Protein AF-A0A2S8BKV8-F1 (afdb_monomer)

Sequence (163 aa):
MPLGWAPGGGSRAEPAPCDRVDLSYGTRLADQHVRCVLRVNAHLNLEVTSDPAWSFVVRRDGAAGQAFREPTDAIGETGVVPLLQDIDDDGIPELLVVTGRGGSGGEPMAVWRLADQTQQFVRAGDLFGKRLFYRTPEASSATTRTPARCRAASRCIGGRTTR

Structure (mmCIF, N/CA/C/O backbone):
data_AF-A0A2S8BKV8-F1
#
_entry.id   AF-A0A2S8BKV8-F1
#
loop_
_atom_site.group_PDB
_atom_site.id
_atom_site.type_symbol
_atom_site.label_atom_id
_atom_site.label_alt_id
_atom_site.label_comp_id
_atom_site.label_asym_id
_atom_site.label_entity_id
_atom_site.label_seq_id
_atom_site.pdbx_PDB_ins_code
_atom_site.Cartn_x
_atom_site.Cartn_y
_atom_site.Cartn_z
_atom_site.occupancy
_atom_site.B_iso_or_equiv
_atom_site.auth_seq_id
_atom_site.auth_comp_id
_atom_site.auth_asym_id
_atom_site.auth_atom_id
_atom_site.pdbx_PDB_model_num
ATOM 1 N N . MET A 1 1 ? -49.954 -3.271 -25.473 1.00 40.22 1 MET A N 1
ATOM 2 C CA . MET A 1 1 ? -48.953 -4.124 -24.800 1.00 40.22 1 MET A CA 1
ATOM 3 C C . MET A 1 1 ? -47.684 -3.301 -24.632 1.00 40.22 1 MET A C 1
ATOM 5 O O . MET A 1 1 ? -47.110 -2.952 -25.655 1.00 40.22 1 MET A O 1
ATOM 9 N N . PRO A 1 2 ? -47.292 -2.883 -23.417 1.00 49.88 2 PRO A N 1
ATOM 10 C CA . PRO A 1 2 ? -46.021 -2.201 -23.219 1.00 49.88 2 PRO A CA 1
ATOM 11 C C . PRO A 1 2 ? -44.906 -3.233 -23.003 1.00 49.88 2 PRO A C 1
ATOM 13 O O . PRO A 1 2 ? -45.040 -4.148 -22.193 1.00 49.88 2 PRO A O 1
ATOM 16 N N . LEU A 1 3 ? -43.821 -3.085 -23.762 1.00 47.81 3 LEU A N 1
ATOM 17 C CA . LEU A 1 3 ? -42.576 -3.829 -23.595 1.00 47.81 3 LEU A CA 1
ATOM 18 C C . LEU A 1 3 ? -41.906 -3.357 -22.298 1.00 47.81 3 LEU A C 1
ATOM 20 O O . LEU A 1 3 ? -41.474 -2.209 -22.195 1.00 47.81 3 LEU A O 1
ATOM 24 N N . GLY A 1 4 ? -41.872 -4.235 -21.297 1.00 42.75 4 GLY A N 1
ATOM 25 C CA . GLY A 1 4 ? -41.134 -4.015 -20.059 1.00 42.75 4 GLY A CA 1
ATOM 26 C C . GLY A 1 4 ? -39.636 -4.073 -20.330 1.00 42.75 4 GLY A C 1
ATOM 27 O O . GLY A 1 4 ? -39.111 -5.102 -20.746 1.00 42.75 4 GLY A O 1
ATOM 28 N N . TRP A 1 5 ? -38.950 -2.962 -20.096 1.00 46.00 5 TRP A N 1
ATOM 29 C CA . TRP A 1 5 ? -37.504 -2.929 -19.964 1.00 46.00 5 TRP A CA 1
ATOM 30 C C . TRP A 1 5 ? -37.169 -3.352 -18.528 1.00 46.00 5 TRP A C 1
ATOM 32 O O . TRP A 1 5 ? -37.642 -2.751 -17.566 1.00 46.00 5 TRP A O 1
ATOM 42 N N . ALA A 1 6 ? -36.389 -4.419 -18.374 1.00 53.00 6 ALA A N 1
ATOM 43 C CA . ALA A 1 6 ? -35.763 -4.758 -17.103 1.00 53.00 6 ALA A CA 1
ATOM 44 C C . ALA A 1 6 ? -34.357 -4.134 -17.087 1.00 53.00 6 ALA A C 1
ATOM 46 O O . ALA A 1 6 ? -33.604 -4.352 -18.040 1.00 53.00 6 ALA A O 1
ATOM 47 N N . PRO A 1 7 ? -33.958 -3.373 -16.054 1.00 52.00 7 PRO A N 1
ATOM 48 C CA . PRO A 1 7 ? -32.560 -3.017 -15.888 1.00 52.00 7 PRO A CA 1
ATOM 49 C C . PRO A 1 7 ? -31.782 -4.282 -15.512 1.00 52.00 7 PRO A C 1
ATOM 51 O O . PRO A 1 7 ? -32.039 -4.906 -14.482 1.00 52.00 7 PRO A O 1
ATOM 54 N N . GLY A 1 8 ? -30.842 -4.675 -16.373 1.00 42.97 8 GLY A N 1
ATOM 55 C CA . GLY A 1 8 ? -29.886 -5.734 -16.082 1.00 42.97 8 GLY A CA 1
ATOM 56 C C . GLY A 1 8 ? -29.093 -5.377 -14.829 1.00 42.97 8 GLY A C 1
ATOM 57 O O . GLY A 1 8 ? -28.261 -4.471 -14.847 1.00 42.97 8 GLY A O 1
ATOM 58 N N . GLY A 1 9 ? -29.367 -6.088 -13.737 1.00 45.03 9 GLY A N 1
ATOM 59 C CA . GLY A 1 9 ? -28.536 -6.090 -12.544 1.00 45.03 9 GLY A CA 1
ATOM 60 C C . GLY A 1 9 ? -27.210 -6.759 -12.873 1.00 45.03 9 GLY A C 1
ATOM 61 O O . GLY A 1 9 ? -27.056 -7.963 -12.695 1.00 45.03 9 GLY A O 1
ATOM 62 N N . GLY A 1 10 ? -26.257 -5.984 -13.386 1.00 38.72 10 GLY A N 1
ATOM 63 C CA . GLY A 1 10 ? -24.864 -6.394 -13.406 1.00 38.72 10 GLY A CA 1
ATOM 64 C C . GLY A 1 10 ? -24.396 -6.500 -11.962 1.00 38.72 10 GLY A C 1
ATOM 65 O O . GLY A 1 10 ? -24.106 -5.485 -11.332 1.00 38.72 10 GLY A O 1
ATOM 66 N N . SER A 1 11 ? -24.359 -7.717 -11.421 1.00 50.88 11 SER A N 1
ATOM 67 C CA . SER A 1 11 ? -23.621 -8.016 -10.200 1.00 50.88 11 SER A CA 1
ATOM 68 C C . SER A 1 11 ? -22.189 -7.548 -10.432 1.00 50.88 11 SER A C 1
ATOM 70 O O . SER A 1 11 ? -21.450 -8.152 -11.209 1.00 50.88 11 SER A O 1
ATOM 72 N N . ARG A 1 12 ? -21.815 -6.413 -9.835 1.00 54.06 12 ARG A N 1
ATOM 73 C CA . ARG A 1 12 ? -20.436 -5.934 -9.854 1.00 54.06 12 ARG A CA 1
ATOM 74 C C . ARG A 1 12 ? -19.612 -7.038 -9.202 1.00 54.06 12 ARG A C 1
ATOM 76 O O . ARG A 1 12 ? -19.786 -7.284 -8.013 1.00 54.06 12 ARG A O 1
ATOM 83 N N . ALA A 1 13 ? -18.819 -7.749 -10.004 1.00 59.91 13 ALA A N 1
ATOM 84 C CA . ALA A 1 13 ? -17.962 -8.817 -9.511 1.00 59.91 13 ALA A CA 1
ATOM 85 C C . ALA A 1 13 ? -17.168 -8.289 -8.310 1.00 59.91 13 ALA A C 1
ATOM 87 O O . ALA A 1 13 ? -16.644 -7.170 -8.363 1.00 59.91 13 ALA A O 1
ATOM 88 N N . GLU A 1 14 ? -17.148 -9.061 -7.222 1.00 64.19 14 GLU A N 1
ATOM 89 C CA . GLU A 1 14 ? -16.359 -8.709 -6.047 1.00 64.19 14 GLU A CA 1
ATOM 90 C C . GLU A 1 14 ? -14.898 -8.537 -6.491 1.00 64.19 14 GLU A C 1
ATOM 92 O O . GLU A 1 14 ? -14.392 -9.383 -7.240 1.00 64.19 14 GLU A O 1
ATOM 97 N N . PRO A 1 15 ? -14.230 -7.428 -6.128 1.00 73.44 15 PRO A N 1
ATOM 98 C CA . PRO A 1 15 ? -12.854 -7.202 -6.538 1.00 73.44 15 PRO A CA 1
ATOM 99 C C . PRO A 1 15 ? -11.955 -8.355 -6.084 1.00 73.44 15 PRO A C 1
ATOM 101 O O . PRO A 1 15 ? -12.064 -8.823 -4.951 1.00 73.44 15 PRO A O 1
ATOM 104 N N . ALA A 1 16 ? -11.050 -8.799 -6.956 1.00 88.50 16 ALA A N 1
ATOM 105 C CA . ALA A 1 16 ? -10.114 -9.863 -6.616 1.00 88.50 16 ALA A CA 1
ATOM 106 C C . ALA A 1 16 ? -9.207 -9.444 -5.440 1.00 88.50 16 ALA A C 1
ATOM 108 O O . ALA A 1 16 ? -8.813 -8.274 -5.357 1.00 88.50 16 ALA A O 1
ATOM 109 N N . PRO A 1 17 ? -8.847 -10.373 -4.537 1.00 92.50 17 PRO A N 1
ATOM 110 C CA . PRO A 1 17 ? -7.880 -10.084 -3.489 1.00 92.50 17 PRO A CA 1
ATOM 111 C C . PRO A 1 17 ? -6.486 -9.876 -4.099 1.00 92.50 17 PRO A C 1
ATOM 113 O O . PRO A 1 17 ? -6.136 -10.487 -5.112 1.00 92.50 17 PRO A O 1
ATOM 116 N N . CYS A 1 18 ? -5.697 -8.979 -3.506 1.00 91.81 18 CYS A N 1
ATOM 117 C CA . CYS A 1 18 ? -4.397 -8.602 -4.067 1.00 91.81 18 CYS A CA 1
ATOM 118 C C . CYS A 1 18 ? -3.361 -9.741 -4.049 1.00 91.81 18 CYS A C 1
ATOM 120 O O . CYS A 1 18 ? -2.504 -9.787 -4.924 1.00 91.81 18 CYS A O 1
ATOM 122 N N . ASP A 1 19 ? -3.474 -10.711 -3.141 1.00 86.12 19 ASP A N 1
ATOM 123 C CA . ASP A 1 19 ? -2.581 -11.879 -3.049 1.00 86.12 19 ASP A CA 1
ATOM 124 C C . ASP A 1 19 ? -2.609 -12.810 -4.281 1.00 86.12 19 ASP A C 1
ATOM 126 O O . ASP A 1 19 ? -1.788 -13.719 -4.381 1.00 86.12 19 ASP A O 1
ATOM 130 N N . ARG A 1 20 ? -3.533 -12.583 -5.224 1.00 86.12 20 ARG A N 1
ATOM 131 C CA . ARG A 1 20 ? -3.674 -13.336 -6.484 1.00 86.12 20 ARG A CA 1
ATOM 132 C C . ARG A 1 20 ? -3.274 -1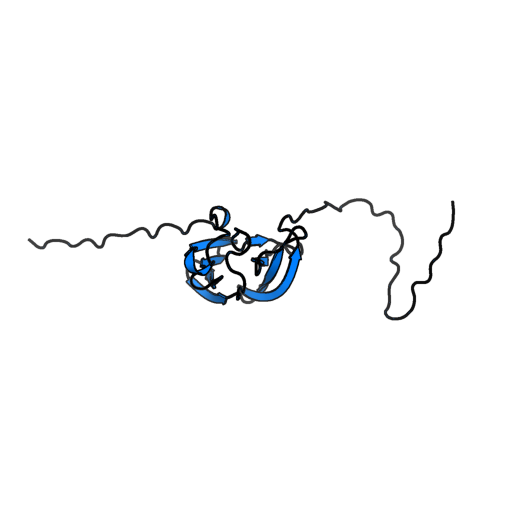2.549 -7.728 1.00 86.12 20 ARG A C 1
ATOM 134 O O . ARG A 1 20 ? -3.520 -13.011 -8.840 1.00 86.12 20 ARG A O 1
ATOM 141 N N . VAL A 1 21 ? -2.747 -11.341 -7.563 1.00 86.81 21 VAL A N 1
ATOM 142 C CA . VAL A 1 21 ? -2.322 -10.509 -8.688 1.00 86.81 21 VAL A CA 1
ATOM 143 C C . VAL A 1 21 ? -0.849 -10.761 -8.975 1.00 86.81 21 VAL A C 1
ATOM 145 O O . VAL A 1 21 ? 0.008 -10.471 -8.144 1.00 86.81 21 VAL A O 1
ATOM 148 N N . ASP A 1 22 ? -0.568 -11.214 -10.191 1.00 82.31 22 ASP A N 1
ATOM 149 C CA . ASP A 1 22 ? 0.789 -11.329 -10.714 1.00 82.31 22 ASP A CA 1
ATOM 150 C C . ASP A 1 22 ? 1.173 -10.057 -11.476 1.00 82.31 22 ASP A C 1
ATOM 152 O O . ASP A 1 22 ? 0.423 -9.596 -12.342 1.00 82.31 22 ASP A O 1
ATOM 156 N N . LEU A 1 23 ? 2.354 -9.501 -11.189 1.00 83.00 23 LEU A N 1
ATOM 157 C CA . LEU A 1 23 ? 2.889 -8.357 -11.930 1.00 83.00 23 LEU A CA 1
ATOM 158 C C . LEU A 1 23 ? 4.088 -8.759 -12.786 1.00 83.00 23 LEU A C 1
ATOM 160 O O . LEU A 1 23 ? 4.984 -9.494 -12.370 1.00 83.00 23 LEU A O 1
ATOM 164 N N . SER A 1 24 ? 4.139 -8.195 -13.986 1.00 81.81 24 SER A N 1
ATOM 165 C CA . SER A 1 24 ? 5.282 -8.281 -14.885 1.00 81.81 24 SER A CA 1
ATOM 166 C C . SER A 1 24 ? 6.377 -7.300 -14.472 1.00 81.81 24 SER A C 1
ATOM 168 O O . SER A 1 24 ? 6.159 -6.092 -14.377 1.00 81.81 24 SER A O 1
ATOM 170 N N . TYR A 1 25 ? 7.602 -7.805 -14.344 1.00 76.62 25 TYR A N 1
ATOM 171 C CA . TYR A 1 25 ? 8.806 -6.993 -14.125 1.00 76.62 25 TYR A CA 1
ATOM 172 C C . TYR A 1 25 ? 9.213 -6.137 -15.343 1.00 76.62 25 TYR A C 1
ATOM 174 O O . TYR A 1 25 ? 10.005 -5.197 -15.219 1.00 76.62 25 TYR A O 1
ATOM 182 N N . GLY A 1 26 ? 8.738 -6.488 -16.543 1.00 76.94 26 GLY A N 1
ATOM 183 C CA . GLY A 1 26 ? 9.116 -5.829 -17.800 1.00 76.94 26 GLY A CA 1
ATOM 184 C C . GLY A 1 26 ? 8.228 -4.643 -18.183 1.00 76.94 26 GLY A C 1
ATOM 185 O O . GLY A 1 26 ? 8.624 -3.831 -19.016 1.00 76.94 26 GLY A O 1
ATOM 186 N N . THR A 1 27 ? 7.047 -4.528 -17.574 1.00 82.38 27 THR A N 1
ATOM 187 C CA . THR A 1 27 ? 6.022 -3.537 -17.932 1.00 82.38 27 THR A CA 1
ATOM 188 C C . THR A 1 27 ? 5.962 -2.435 -16.875 1.00 82.38 27 THR A C 1
ATOM 190 O O . THR A 1 27 ? 6.053 -2.714 -15.679 1.00 82.38 27 THR A O 1
ATOM 193 N N . ARG A 1 28 ? 5.783 -1.165 -17.272 1.00 82.56 28 ARG A N 1
ATOM 194 C CA . ARG A 1 28 ? 5.577 -0.079 -16.295 1.00 82.56 28 ARG A CA 1
ATOM 195 C C . ARG A 1 28 ? 4.337 -0.384 -15.464 1.00 82.56 28 ARG A C 1
ATOM 197 O O . ARG A 1 28 ? 3.329 -0.801 -16.015 1.00 82.56 28 ARG A O 1
ATOM 204 N N . LEU A 1 29 ? 4.393 -0.140 -14.158 1.00 83.50 29 LEU A N 1
ATOM 205 C CA . LEU A 1 29 ? 3.299 -0.469 -13.242 1.00 83.50 29 LEU A CA 1
ATOM 206 C C . LEU A 1 29 ? 1.958 0.166 -13.664 1.00 83.50 29 LEU A C 1
ATOM 208 O O . LEU A 1 29 ? 0.919 -0.494 -13.635 1.00 83.50 29 LEU A O 1
ATOM 212 N N . ALA A 1 30 ? 1.992 1.419 -14.123 1.00 83.19 30 ALA A N 1
ATOM 213 C CA . ALA A 1 30 ? 0.800 2.112 -14.607 1.00 83.19 30 ALA A CA 1
ATOM 214 C C . ALA A 1 30 ? 0.173 1.484 -15.863 1.00 83.19 30 ALA A C 1
ATOM 216 O O . ALA A 1 30 ? -1.027 1.599 -16.067 1.00 83.19 30 ALA A O 1
ATOM 217 N N . ASP A 1 31 ? 0.959 0.764 -16.665 1.00 85.88 31 ASP A N 1
ATOM 218 C CA . ASP A 1 31 ? 0.480 0.111 -17.888 1.00 85.88 31 ASP A CA 1
ATOM 219 C C . ASP A 1 31 ? -0.043 -1.314 -17.608 1.00 85.88 31 ASP A C 1
ATOM 221 O O . ASP A 1 31 ? -0.532 -1.992 -18.508 1.00 85.88 31 ASP A O 1
ATOM 225 N N . GLN A 1 32 ? 0.072 -1.799 -16.363 1.00 87.69 32 GLN A N 1
ATOM 226 C CA . GLN A 1 32 ? -0.410 -3.126 -15.955 1.00 87.69 32 GLN A CA 1
ATOM 227 C C . GLN A 1 32 ? -1.859 -3.119 -15.445 1.00 87.69 32 GLN A C 1
ATOM 229 O O . GLN A 1 32 ? -2.428 -4.189 -15.255 1.00 87.69 32 GLN A O 1
ATOM 234 N N . HIS A 1 33 ? -2.461 -1.938 -15.242 1.00 90.38 33 HIS A N 1
ATOM 235 C CA . HIS A 1 33 ? -3.878 -1.761 -14.885 1.00 90.38 33 HIS A CA 1
ATOM 236 C C . HIS A 1 33 ? -4.367 -2.654 -13.730 1.00 90.38 33 HIS A C 1
ATOM 238 O O . HIS A 1 33 ? -5.456 -3.235 -13.771 1.00 90.38 33 HIS A O 1
ATOM 244 N N . VAL A 1 34 ? -3.553 -2.765 -12.681 1.00 89.75 34 VAL A N 1
ATOM 245 C CA . VAL A 1 34 ? -3.852 -3.555 -11.487 1.00 89.75 34 VAL A CA 1
ATOM 246 C C . VAL A 1 34 ? -5.103 -3.009 -10.824 1.00 89.75 34 VAL A C 1
ATOM 248 O O . VAL A 1 34 ? -5.222 -1.800 -10.620 1.00 89.75 34 VAL A O 1
ATOM 251 N N . ARG A 1 35 ? -6.021 -3.907 -10.457 1.00 93.81 35 ARG A N 1
ATOM 252 C CA . ARG A 1 35 ? -7.209 -3.608 -9.650 1.00 93.81 35 ARG A CA 1
ATOM 253 C C . ARG A 1 35 ? -7.465 -4.768 -8.704 1.00 93.81 35 ARG A C 1
ATOM 255 O O . ARG A 1 35 ? -7.839 -5.851 -9.146 1.00 93.81 35 ARG A O 1
ATOM 262 N N . CYS A 1 36 ? -7.263 -4.542 -7.416 1.00 94.75 36 CYS A N 1
ATOM 263 C CA . CYS A 1 36 ? -7.478 -5.558 -6.394 1.00 94.75 36 CYS A CA 1
ATOM 264 C C . CYS A 1 36 ? -7.886 -4.921 -5.066 1.00 94.75 36 CYS A C 1
ATOM 266 O O . CYS A 1 36 ? -7.944 -3.695 -4.948 1.00 94.75 36 CYS A O 1
ATOM 268 N N . VAL A 1 37 ? -8.209 -5.750 -4.076 1.00 96.06 37 VAL A N 1
ATOM 269 C CA . VAL A 1 37 ? -8.567 -5.296 -2.732 1.00 96.06 37 VAL A CA 1
ATOM 270 C C . VAL A 1 37 ? -7.680 -5.935 -1.670 1.00 96.06 37 VAL A C 1
ATOM 272 O O . VAL A 1 37 ? -7.430 -7.141 -1.680 1.00 96.06 37 VAL A O 1
ATOM 275 N N . LEU A 1 38 ? -7.245 -5.103 -0.725 1.00 96.12 38 LEU A N 1
ATOM 276 C CA . LEU A 1 38 ? -6.662 -5.515 0.546 1.00 96.12 38 LEU A CA 1
ATOM 277 C C . LEU A 1 38 ? -7.720 -5.372 1.641 1.00 96.12 38 LEU A C 1
ATOM 279 O O . LEU A 1 38 ? -8.305 -4.302 1.812 1.00 96.12 38 LEU A O 1
ATOM 283 N N . ARG A 1 39 ? -7.970 -6.441 2.396 1.00 95.12 39 ARG A N 1
ATOM 284 C CA . ARG A 1 39 ? -8.902 -6.414 3.526 1.00 95.12 39 ARG A CA 1
ATOM 285 C C . ARG A 1 39 ? -8.129 -6.110 4.805 1.00 95.12 39 ARG A C 1
ATOM 287 O O . ARG A 1 39 ? -7.302 -6.919 5.210 1.00 95.12 39 ARG A O 1
ATOM 294 N N . VAL A 1 40 ? -8.407 -4.966 5.430 1.00 93.12 40 VAL A N 1
ATOM 295 C CA . VAL A 1 40 ? -7.789 -4.574 6.710 1.00 93.12 40 VAL A CA 1
ATOM 296 C C . VAL A 1 40 ? -8.513 -5.257 7.864 1.00 93.12 40 VAL A C 1
ATOM 298 O O . VAL A 1 40 ? -7.891 -5.847 8.737 1.00 93.12 40 VAL A O 1
ATOM 301 N N . ASN A 1 41 ? -9.845 -5.207 7.846 1.00 91.31 41 ASN A N 1
ATOM 302 C CA . ASN A 1 41 ? -10.713 -5.911 8.786 1.00 91.31 41 ASN A CA 1
ATOM 303 C C . ASN A 1 41 ? -12.099 -6.143 8.150 1.00 91.31 41 ASN A C 1
ATOM 305 O O . ASN A 1 41 ? -12.274 -5.970 6.945 1.00 91.31 41 ASN A O 1
ATOM 309 N N . ALA A 1 42 ? -13.093 -6.559 8.940 1.00 91.19 42 ALA A N 1
ATOM 310 C CA . ALA A 1 42 ? -14.440 -6.861 8.444 1.00 91.19 42 ALA A CA 1
ATOM 311 C C . ALA A 1 42 ? -15.164 -5.659 7.803 1.00 91.19 42 ALA A C 1
ATOM 313 O O . ALA A 1 42 ? -16.011 -5.854 6.933 1.00 91.19 42 ALA A O 1
ATOM 314 N N . HIS A 1 43 ? -14.821 -4.436 8.210 1.00 91.94 43 HIS A N 1
ATOM 315 C CA . HIS A 1 43 ? -15.509 -3.204 7.818 1.00 91.94 43 HIS A CA 1
ATOM 316 C C . HIS A 1 43 ? -14.655 -2.302 6.928 1.00 91.94 43 HIS A C 1
ATOM 318 O O . HIS A 1 43 ? -15.195 -1.438 6.239 1.00 91.94 43 HIS A O 1
ATOM 324 N N . LEU A 1 44 ? -13.335 -2.492 6.930 1.00 93.50 44 LEU A N 1
ATOM 325 C CA . LEU A 1 44 ? -12.373 -1.622 6.269 1.00 93.50 44 LEU A CA 1
ATOM 326 C C . LEU A 1 44 ? -11.587 -2.381 5.195 1.00 93.50 44 LEU A C 1
ATOM 328 O O . LEU A 1 44 ? -10.878 -3.349 5.479 1.00 93.50 44 LEU A O 1
ATOM 332 N N . ASN A 1 45 ? -11.684 -1.900 3.958 1.00 95.44 45 ASN A N 1
ATOM 333 C CA . ASN A 1 45 ? -10.964 -2.423 2.801 1.00 95.44 45 ASN A CA 1
ATOM 334 C C . ASN A 1 45 ? -10.190 -1.304 2.102 1.00 95.44 45 ASN A C 1
ATOM 336 O O . ASN A 1 45 ? -10.601 -0.146 2.130 1.00 95.44 45 ASN A O 1
ATOM 340 N N . LEU A 1 46 ? -9.101 -1.656 1.430 1.00 96.62 46 LEU A N 1
ATOM 341 C CA . LEU A 1 46 ? -8.381 -0.780 0.515 1.00 96.62 46 LEU A CA 1
ATOM 342 C C . LEU A 1 46 ? -8.596 -1.284 -0.905 1.00 96.62 46 LEU A C 1
ATOM 344 O O . LEU A 1 46 ? -8.149 -2.373 -1.254 1.00 96.62 46 LEU A O 1
ATOM 348 N N . GLU A 1 47 ? -9.260 -0.480 -1.729 1.00 96.38 47 GLU A N 1
ATOM 349 C CA . GLU A 1 47 ? -9.211 -0.649 -3.178 1.00 96.38 47 GLU A CA 1
ATOM 350 C C . GLU A 1 47 ? -7.844 -0.171 -3.661 1.00 96.38 47 GLU A C 1
ATOM 352 O O . GLU A 1 47 ? -7.475 0.984 -3.443 1.00 96.38 47 GLU A O 1
ATOM 357 N N . VAL A 1 48 ? -7.103 -1.063 -4.309 1.00 95.44 48 VAL A N 1
ATOM 358 C CA . VAL A 1 48 ? -5.761 -0.815 -4.830 1.00 95.44 48 VAL A CA 1
ATOM 359 C C . VAL A 1 48 ? -5.838 -0.727 -6.343 1.00 95.44 48 VAL A C 1
ATOM 361 O O . VAL A 1 48 ? -6.425 -1.594 -6.999 1.00 95.44 48 VAL A O 1
ATOM 364 N N . THR A 1 49 ? -5.220 0.307 -6.906 1.00 93.31 49 THR A N 1
ATOM 365 C CA . THR A 1 49 ? -5.075 0.447 -8.353 1.00 93.31 49 THR A CA 1
ATOM 366 C C . THR A 1 49 ? -3.666 0.861 -8.742 1.00 93.31 49 THR A C 1
ATOM 368 O O . THR A 1 49 ? -3.010 1.586 -7.993 1.00 93.31 49 THR A O 1
ATOM 371 N N . SER A 1 50 ? -3.227 0.457 -9.934 1.00 89.88 50 S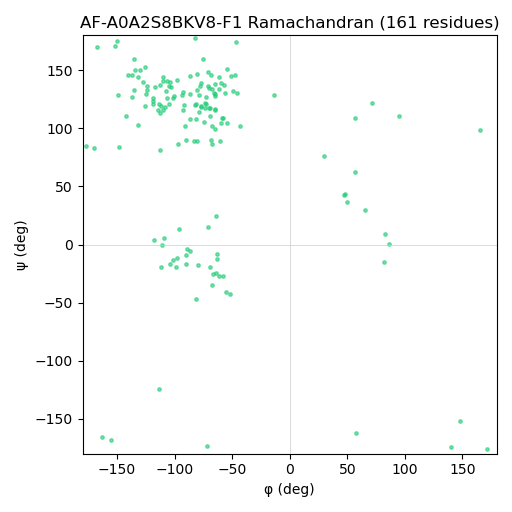ER A N 1
ATOM 372 C CA . SER A 1 50 ? -2.042 1.043 -10.572 1.00 89.88 50 SER A CA 1
ATOM 373 C C . SER A 1 50 ? -2.377 2.148 -11.582 1.00 89.88 50 SER A C 1
ATOM 375 O O . SER A 1 50 ? -1.493 2.600 -12.299 1.00 89.88 50 SER A O 1
ATOM 377 N N . ASP A 1 51 ? -3.617 2.651 -11.589 1.00 88.50 51 ASP A N 1
ATOM 378 C CA . ASP A 1 51 ? -4.101 3.702 -12.493 1.00 88.50 51 AS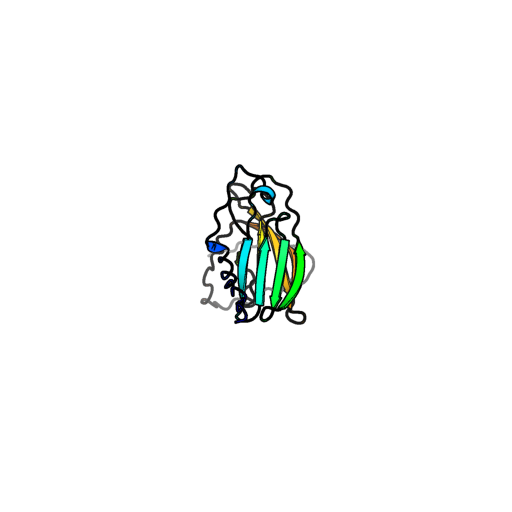P A CA 1
ATOM 379 C C . ASP A 1 51 ? -4.428 5.008 -11.740 1.00 88.50 51 ASP A C 1
ATOM 381 O O . ASP A 1 51 ? -5.599 5.291 -11.460 1.00 88.50 51 ASP A O 1
ATOM 385 N N . PRO A 1 52 ? -3.441 5.862 -11.420 1.00 86.06 52 PRO A N 1
ATOM 386 C CA . PRO A 1 52 ? -2.000 5.723 -11.630 1.00 86.06 52 PRO A CA 1
ATOM 387 C C . PRO A 1 52 ? -1.316 4.896 -10.540 1.00 86.06 52 PRO A C 1
ATOM 389 O O . PRO A 1 52 ? -1.962 4.462 -9.582 1.00 86.06 52 PRO A O 1
ATOM 392 N N . ALA A 1 53 ? -0.006 4.695 -10.716 1.00 85.62 53 ALA A N 1
ATOM 393 C CA . ALA A 1 53 ? 0.812 3.817 -9.894 1.00 85.62 53 ALA A CA 1
ATOM 394 C C . ALA A 1 53 ? 0.542 4.012 -8.396 1.00 85.62 53 ALA A C 1
ATOM 396 O O . ALA A 1 53 ? 0.452 5.145 -7.918 1.00 85.62 53 ALA A O 1
ATOM 397 N N . TRP A 1 54 ? 0.312 2.877 -7.735 1.00 89.31 54 TRP A N 1
ATOM 398 C CA . TRP A 1 54 ? -0.164 2.730 -6.361 1.00 89.31 54 TRP A CA 1
ATOM 399 C C . TRP A 1 54 ? -1.064 3.854 -5.858 1.00 89.31 54 TRP A C 1
ATOM 401 O O . TRP A 1 54 ? -0.690 4.704 -5.049 1.00 89.31 54 TRP A O 1
ATOM 411 N N . SER A 1 55 ? -2.308 3.801 -6.324 1.00 93.62 55 SER A N 1
ATOM 412 C CA . SER A 1 55 ? -3.411 4.583 -5.784 1.00 93.62 55 SER A CA 1
ATOM 413 C C . SER A 1 55 ? -4.321 3.713 -4.931 1.00 93.62 55 SER A C 1
ATOM 415 O O . SER A 1 55 ? -4.653 2.587 -5.305 1.00 93.62 55 SER A O 1
ATOM 417 N N . PHE A 1 56 ? -4.775 4.282 -3.821 1.00 96.81 56 PHE A N 1
ATOM 418 C CA . PHE A 1 56 ? -5.568 3.598 -2.813 1.00 96.81 56 PHE A CA 1
ATOM 419 C C . PHE A 1 56 ? -6.845 4.373 -2.526 1.00 96.81 56 PHE A C 1
ATOM 421 O O . PHE A 1 56 ? -6.824 5.602 -2.419 1.00 96.81 56 PHE A O 1
ATOM 428 N N . VAL A 1 57 ? -7.947 3.649 -2.354 1.00 97.06 57 VAL A N 1
ATOM 429 C CA . VAL A 1 57 ? -9.193 4.191 -1.809 1.00 97.06 57 VAL A CA 1
ATOM 430 C C . VAL A 1 57 ? -9.613 3.343 -0.623 1.00 97.06 57 VAL A C 1
ATOM 432 O O . VAL A 1 57 ? -9.893 2.152 -0.754 1.00 97.06 57 VAL A O 1
ATOM 435 N N . VAL A 1 58 ? -9.687 3.975 0.541 1.00 96.12 58 VAL A N 1
ATOM 436 C CA . VAL A 1 58 ? -10.216 3.360 1.752 1.00 96.12 58 VAL A CA 1
ATOM 437 C C . VAL A 1 58 ? -11.730 3.244 1.610 1.00 96.12 58 VAL A C 1
ATOM 439 O O . VAL A 1 58 ? -12.420 4.228 1.340 1.00 96.12 58 VAL A O 1
ATOM 442 N N . ARG A 1 59 ? -12.258 2.039 1.802 1.00 95.19 59 ARG A N 1
ATOM 443 C CA . ARG A 1 59 ? -13.685 1.725 1.820 1.00 95.19 59 ARG A CA 1
ATOM 444 C C . ARG A 1 59 ? -14.081 1.289 3.218 1.00 95.19 59 ARG A C 1
ATOM 446 O O . ARG A 1 59 ? -13.560 0.289 3.705 1.00 95.19 59 ARG A O 1
ATOM 453 N N . ARG A 1 60 ? -15.024 2.002 3.831 1.00 92.94 60 ARG A N 1
ATOM 454 C CA . ARG A 1 60 ? -15.625 1.623 5.113 1.00 92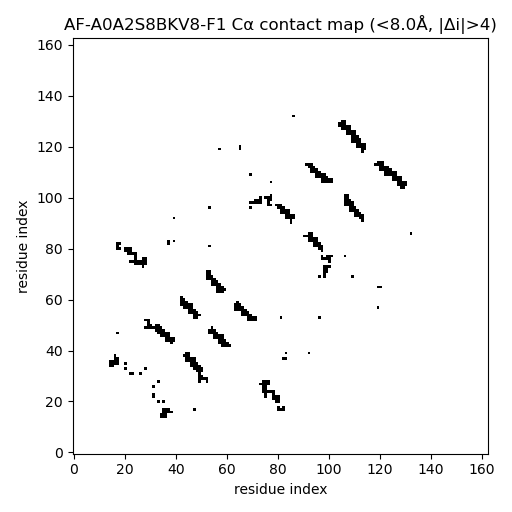.94 60 ARG A CA 1
ATOM 455 C C . ARG A 1 60 ? -17.076 1.235 4.890 1.00 92.94 60 ARG A C 1
ATOM 457 O O . ARG A 1 60 ? -17.838 2.055 4.390 1.00 92.94 60 ARG A O 1
ATOM 464 N N . ASP A 1 61 ? -17.440 -0.003 5.211 1.00 92.69 61 ASP A N 1
ATOM 465 C CA . ASP A 1 61 ? -18.799 -0.529 5.012 1.00 92.69 61 ASP A CA 1
ATOM 466 C C . ASP A 1 61 ? -19.322 -0.272 3.579 1.00 92.69 61 ASP A C 1
ATOM 468 O O . ASP A 1 61 ? -20.479 0.069 3.348 1.00 92.69 61 ASP A O 1
ATOM 472 N N . GLY A 1 62 ? -18.418 -0.364 2.593 1.00 89.75 62 GLY A N 1
ATOM 473 C CA . GLY A 1 62 ? -18.681 -0.085 1.175 1.00 89.75 62 GLY A CA 1
ATOM 474 C C . GLY A 1 62 ? -18.638 1.396 0.762 1.00 89.75 62 GLY A C 1
ATOM 475 O O . GLY A 1 62 ? -18.501 1.695 -0.428 1.00 89.75 62 GLY A O 1
ATOM 476 N N . ALA A 1 63 ? -18.676 2.340 1.702 1.00 92.25 63 ALA A N 1
ATOM 477 C CA . ALA A 1 63 ? -18.571 3.769 1.414 1.00 92.25 63 ALA A CA 1
ATOM 478 C C . ALA A 1 63 ? -17.115 4.193 1.150 1.00 92.25 63 ALA A C 1
ATOM 480 O O . ALA A 1 63 ? -16.203 3.792 1.872 1.00 92.25 63 ALA A O 1
ATOM 481 N N . ALA A 1 64 ? -16.886 5.018 0.118 1.00 92.00 64 ALA A N 1
ATOM 482 C CA . ALA A 1 64 ? -15.578 5.641 -0.119 1.00 92.00 64 ALA A CA 1
ATOM 483 C C . ALA A 1 64 ? -15.233 6.620 1.005 1.00 92.00 64 ALA A C 1
ATOM 485 O O . ALA A 1 64 ? -16.033 7.494 1.333 1.00 92.00 64 ALA A O 1
ATOM 486 N N . GLY A 1 65 ? -14.024 6.489 1.540 1.00 91.06 65 GLY A N 1
ATOM 487 C CA . GLY A 1 65 ? -13.404 7.427 2.461 1.00 91.06 65 GLY A CA 1
ATOM 488 C C . GLY A 1 65 ? -12.194 8.104 1.822 1.00 91.06 65 GLY A C 1
ATOM 489 O O . GLY A 1 65 ? -12.290 8.725 0.765 1.00 91.06 65 GLY A O 1
ATOM 490 N N . GLN A 1 66 ? -11.046 7.992 2.487 1.00 96.19 66 GLN A N 1
ATOM 491 C CA . GLN A 1 66 ? -9.788 8.591 2.049 1.00 96.19 66 GLN A CA 1
ATOM 492 C C . GLN A 1 66 ? -9.301 7.989 0.726 1.00 96.19 66 GLN A C 1
ATOM 494 O O . GLN A 1 66 ? -9.291 6.771 0.558 1.00 96.19 66 GLN A O 1
ATOM 499 N N . ALA A 1 67 ? -8.813 8.846 -0.169 1.00 96.81 67 ALA A N 1
ATOM 500 C CA . ALA A 1 67 ? -8.000 8.446 -1.308 1.00 96.81 67 ALA A CA 1
ATOM 501 C C . ALA A 1 67 ? -6.576 8.985 -1.135 1.00 96.81 67 ALA A C 1
ATOM 503 O O . ALA A 1 67 ? -6.396 10.132 -0.721 1.00 96.81 67 ALA A O 1
ATOM 504 N N . PHE A 1 68 ? -5.573 8.171 -1.443 1.00 96.31 68 PHE A N 1
ATOM 505 C CA . PHE A 1 68 ? -4.164 8.559 -1.358 1.00 96.31 68 PHE A CA 1
ATOM 506 C C . PHE A 1 68 ? -3.318 7.783 -2.370 1.00 96.31 68 PHE A C 1
ATOM 508 O O . PH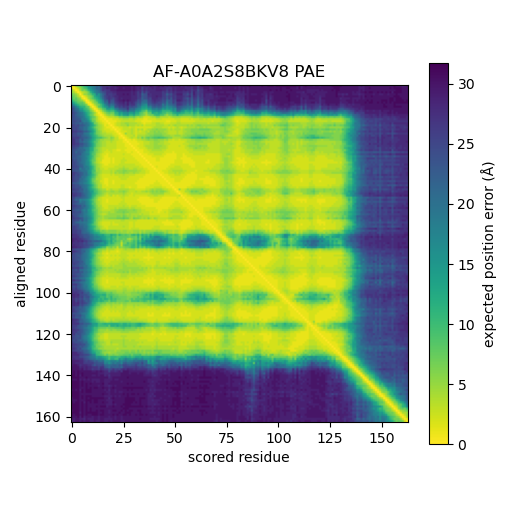E A 1 68 ? -3.814 6.885 -3.056 1.00 96.31 68 PHE A O 1
ATOM 515 N N . ARG A 1 69 ? -2.051 8.180 -2.511 1.00 94.19 69 ARG A N 1
ATOM 516 C CA . ARG A 1 69 ? -1.106 7.594 -3.464 1.00 94.19 69 ARG A CA 1
ATOM 517 C C . ARG A 1 69 ? 0.269 7.474 -2.842 1.00 94.19 69 ARG A C 1
ATOM 519 O O . ARG A 1 69 ? 0.667 8.369 -2.100 1.00 94.19 69 ARG A O 1
ATOM 526 N N . GLU A 1 70 ? 0.985 6.428 -3.227 1.00 92.19 70 GLU A N 1
ATOM 527 C CA . GLU A 1 70 ? 2.428 6.350 -3.030 1.00 92.19 70 GLU A CA 1
ATOM 528 C C . GLU A 1 70 ? 3.106 6.501 -4.398 1.00 92.19 70 GLU A C 1
ATOM 530 O O . GLU A 1 70 ? 2.841 5.707 -5.303 1.00 92.19 70 GLU A O 1
ATOM 535 N N . PRO A 1 71 ? 3.935 7.536 -4.599 1.00 84.94 71 PRO A N 1
ATOM 536 C CA . PRO A 1 71 ? 4.668 7.691 -5.842 1.00 84.94 71 PRO A CA 1
ATOM 537 C C . PRO A 1 71 ? 5.721 6.589 -5.986 1.00 84.94 71 PRO A C 1
ATOM 539 O O . PRO A 1 71 ? 6.499 6.325 -5.076 1.00 84.94 71 PRO A O 1
ATOM 542 N N . THR A 1 72 ? 5.770 6.001 -7.174 1.00 78.69 72 THR A N 1
ATOM 543 C CA . THR A 1 72 ? 6.726 4.958 -7.550 1.00 78.69 72 THR A CA 1
ATOM 544 C C . THR A 1 72 ? 7.578 5.448 -8.709 1.00 78.69 72 THR A C 1
ATOM 546 O O . THR A 1 72 ? 7.037 5.864 -9.741 1.00 78.69 72 THR A O 1
ATOM 549 N N . ASP A 1 73 ? 8.896 5.406 -8.572 1.00 67.69 73 ASP A N 1
ATOM 550 C CA . ASP A 1 73 ? 9.827 5.960 -9.558 1.00 67.69 73 ASP A CA 1
ATOM 551 C C . ASP A 1 73 ? 10.395 4.907 -10.533 1.00 67.69 73 ASP A C 1
ATOM 553 O O . ASP A 1 73 ? 10.944 5.266 -11.579 1.00 67.69 73 ASP A O 1
ATOM 557 N N . ALA A 1 74 ? 10.202 3.610 -10.260 1.00 68.06 74 ALA A N 1
ATOM 558 C CA . ALA A 1 74 ? 10.797 2.519 -11.029 1.00 68.06 74 ALA A CA 1
ATOM 559 C C . ALA A 1 74 ? 9.824 1.818 -12.005 1.00 68.06 74 ALA A C 1
ATOM 561 O O . ALA A 1 74 ? 8.701 1.442 -11.673 1.00 68.06 74 ALA A O 1
ATOM 562 N N . ILE A 1 75 ? 10.290 1.558 -13.235 1.00 60.19 75 ILE A N 1
ATOM 563 C CA . ILE A 1 75 ? 9.585 0.707 -14.211 1.00 60.19 75 ILE A CA 1
ATOM 564 C C . ILE A 1 75 ? 9.537 -0.726 -13.679 1.00 60.19 75 ILE A C 1
ATOM 566 O O . ILE A 1 75 ? 10.596 -1.289 -13.398 1.00 60.19 75 ILE A O 1
ATOM 570 N N . GLY A 1 76 ? 8.349 -1.336 -13.626 1.00 58.16 76 GLY A N 1
ATOM 571 C CA . GLY A 1 76 ? 8.184 -2.738 -13.241 1.00 58.16 76 GLY A CA 1
ATOM 572 C C . GLY A 1 76 ? 8.784 -3.006 -11.868 1.00 58.16 76 GLY A C 1
ATOM 573 O O . GLY A 1 76 ? 9.768 -3.736 -11.772 1.00 58.16 76 GLY A O 1
ATOM 574 N N . GLU A 1 77 ? 8.241 -2.356 -10.833 1.00 64.25 77 GLU A N 1
ATOM 575 C CA . GLU A 1 77 ? 8.490 -2.694 -9.423 1.00 64.25 77 GLU A CA 1
ATOM 576 C C . GLU A 1 77 ? 8.381 -4.201 -9.170 1.00 64.25 77 GLU A C 1
ATOM 578 O O . GLU A 1 77 ? 8.029 -4.935 -10.084 1.00 64.25 77 GLU A O 1
ATOM 583 N N . THR A 1 78 ? 8.700 -4.673 -7.961 1.00 62.47 78 THR A N 1
ATOM 584 C CA . THR A 1 78 ? 9.252 -6.015 -7.677 1.00 62.47 78 THR A CA 1
ATOM 585 C C . THR A 1 78 ? 8.395 -7.259 -7.988 1.00 62.47 78 THR A C 1
ATOM 587 O O . THR A 1 78 ? 8.601 -8.331 -7.423 1.00 62.47 78 THR A O 1
ATOM 590 N N . GLY A 1 79 ? 7.451 -7.175 -8.918 1.00 66.25 79 GLY A N 1
ATOM 591 C CA . GLY A 1 79 ? 6.562 -8.242 -9.339 1.00 66.25 79 GLY A CA 1
ATOM 592 C C . GLY A 1 79 ? 5.371 -8.382 -8.404 1.00 66.25 79 GLY A C 1
ATOM 593 O O . GLY A 1 79 ? 4.641 -9.361 -8.511 1.00 66.25 79 GLY A O 1
ATOM 594 N N . VAL A 1 80 ? 5.181 -7.442 -7.472 1.00 80.62 80 VAL A N 1
ATOM 595 C CA . VAL A 1 80 ? 4.280 -7.626 -6.335 1.00 80.62 80 VAL A CA 1
ATOM 596 C C . VAL A 1 80 ? 3.420 -6.414 -6.041 1.00 80.62 80 VAL A C 1
ATOM 598 O O . VAL A 1 80 ? 3.825 -5.262 -6.182 1.00 80.62 80 VAL A O 1
ATOM 601 N N . VAL A 1 81 ? 2.212 -6.717 -5.598 1.00 88.69 81 VAL A N 1
ATOM 602 C CA . VAL A 1 81 ? 1.253 -5.753 -5.079 1.00 88.69 81 VAL A CA 1
ATOM 603 C C . VAL A 1 81 ? 1.620 -5.285 -3.663 1.00 88.69 81 VAL A C 1
ATOM 605 O O . VAL A 1 81 ? 2.330 -5.999 -2.943 1.00 88.69 81 VAL A O 1
ATOM 608 N N . PRO A 1 82 ? 1.096 -4.124 -3.224 1.00 91.88 82 PRO A N 1
ATOM 609 C CA . PRO A 1 82 ? 1.108 -3.724 -1.829 1.00 91.88 82 PRO A CA 1
ATOM 610 C C . PRO A 1 82 ? 0.478 -4.798 -0.951 1.00 91.88 82 PRO A C 1
ATOM 612 O O . PRO A 1 82 ? -0.427 -5.518 -1.382 1.00 91.88 82 PRO A O 1
ATOM 615 N N . LEU A 1 83 ? 0.929 -4.877 0.294 1.00 92.50 83 LEU A N 1
ATOM 616 C CA . LEU A 1 83 ? 0.427 -5.852 1.253 1.00 92.50 83 LEU A CA 1
ATOM 617 C C . LEU A 1 83 ? 0.169 -5.215 2.609 1.00 92.50 83 LEU A C 1
ATOM 619 O O . LEU A 1 83 ? 0.710 -4.159 2.928 1.00 92.50 83 LEU A O 1
ATOM 623 N N . LEU A 1 84 ? -0.659 -5.889 3.395 1.00 94.25 84 LEU A N 1
ATOM 624 C CA . LEU A 1 84 ? -0.913 -5.552 4.786 1.00 94.25 84 LEU A CA 1
ATOM 625 C C . LEU A 1 84 ? -0.106 -6.487 5.678 1.00 94.25 84 LEU A C 1
ATOM 627 O O . LEU A 1 84 ? -0.196 -7.706 5.527 1.00 94.25 84 LEU A O 1
ATOM 631 N N . GLN A 1 85 ? 0.662 -5.921 6.597 1.00 92.25 85 GLN A N 1
ATOM 632 C CA . GLN A 1 85 ? 1.430 -6.674 7.573 1.00 92.25 85 GLN A CA 1
ATOM 633 C C . GLN A 1 85 ? 1.546 -5.866 8.854 1.00 92.25 85 GLN A C 1
ATOM 635 O O . GLN A 1 85 ? 1.986 -4.728 8.815 1.00 92.25 85 GLN A O 1
ATOM 640 N N . ASP A 1 86 ? 1.204 -6.498 9.969 1.00 91.69 86 ASP A N 1
ATOM 641 C CA . ASP A 1 86 ? 1.525 -6.004 11.306 1.00 91.69 86 ASP A CA 1
ATOM 642 C C . ASP A 1 86 ? 3.024 -6.234 11.549 1.00 91.69 86 ASP A C 1
ATOM 644 O O . ASP A 1 86 ? 3.465 -7.393 11.635 1.00 91.69 86 ASP A O 1
ATOM 648 N N . ILE A 1 87 ? 3.806 -5.150 11.497 1.00 90.00 87 ILE A N 1
ATOM 649 C CA . ILE A 1 87 ? 5.270 -5.179 11.633 1.00 90.00 87 ILE A CA 1
ATOM 650 C C . ILE A 1 87 ? 5.758 -4.757 13.023 1.00 90.00 87 ILE A C 1
ATOM 652 O O . ILE A 1 87 ? 6.936 -4.981 13.319 1.00 90.00 87 ILE A O 1
ATOM 656 N N . ASP A 1 88 ? 4.902 -4.170 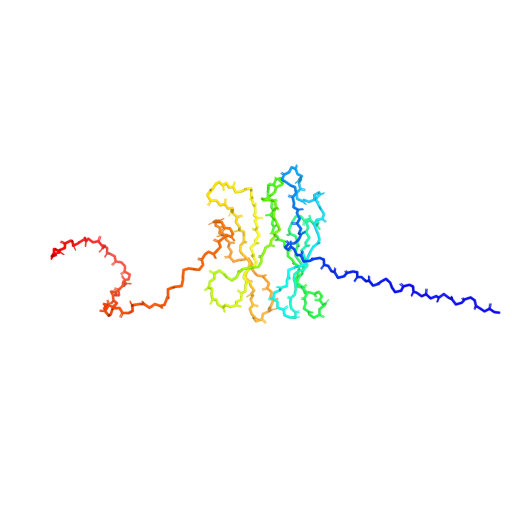13.863 1.00 89.00 88 ASP A N 1
ATOM 657 C CA . ASP A 1 88 ? 5.250 -3.727 15.219 1.00 89.00 88 ASP A CA 1
ATOM 658 C C . ASP A 1 88 ? 4.473 -4.426 16.354 1.00 89.00 88 ASP A C 1
ATOM 660 O O . ASP A 1 88 ? 4.754 -4.156 17.523 1.00 89.00 88 ASP A O 1
ATOM 664 N N . ASP A 1 89 ? 3.630 -5.408 16.017 1.00 88.38 89 ASP A N 1
ATOM 665 C CA . ASP A 1 89 ? 2.890 -6.303 16.922 1.00 88.38 89 ASP A CA 1
ATOM 666 C C . ASP A 1 89 ? 1.845 -5.577 17.788 1.00 88.38 89 ASP A C 1
ATOM 668 O O . ASP A 1 89 ? 1.538 -5.998 18.907 1.00 88.38 89 ASP A O 1
ATOM 672 N N . ASP A 1 90 ? 1.277 -4.481 17.276 1.00 88.19 90 ASP A N 1
ATOM 673 C CA . ASP A 1 90 ? 0.170 -3.768 17.923 1.00 88.19 90 ASP A CA 1
ATOM 674 C C . ASP A 1 90 ? -1.222 -4.331 17.551 1.00 88.19 90 ASP A C 1
ATOM 676 O O . ASP A 1 90 ? -2.238 -3.956 18.148 1.00 88.19 90 ASP A O 1
ATOM 680 N N . GLY A 1 91 ? -1.269 -5.295 16.622 1.00 89.00 91 GLY A N 1
ATOM 681 C CA . GLY A 1 91 ? -2.486 -5.938 16.129 1.00 89.00 91 GLY A CA 1
ATOM 682 C C . GLY A 1 91 ? -3.174 -5.198 14.978 1.00 89.00 91 GLY A C 1
ATOM 683 O O . GLY A 1 91 ? -4.214 -5.666 14.498 1.00 89.00 91 GLY A O 1
ATOM 684 N N . ILE A 1 92 ? -2.624 -4.073 14.517 1.00 90.56 92 ILE A N 1
ATOM 685 C CA . ILE A 1 92 ? -3.133 -3.262 13.412 1.00 90.56 92 ILE A CA 1
ATOM 686 C C . ILE A 1 92 ? -2.135 -3.350 12.254 1.00 90.56 92 ILE A C 1
ATOM 688 O O . ILE A 1 92 ? -1.027 -2.835 12.337 1.00 90.56 92 ILE A O 1
ATOM 692 N N . PRO A 1 93 ? -2.503 -3.965 11.117 1.00 93.31 93 PRO A N 1
ATOM 693 C CA . PRO A 1 93 ? -1.545 -4.135 10.042 1.00 93.31 93 PRO A CA 1
ATOM 694 C C . PRO A 1 93 ? -1.215 -2.807 9.360 1.00 93.31 93 PRO A C 1
ATOM 696 O O . PRO A 1 93 ? -2.108 -2.043 8.974 1.00 93.31 93 PRO A O 1
ATOM 699 N N . GLU A 1 94 ? 0.066 -2.585 9.094 1.00 95.12 94 GLU A N 1
ATOM 700 C CA . GLU A 1 94 ? 0.517 -1.519 8.216 1.00 95.12 94 GLU A CA 1
ATOM 701 C C . GLU A 1 94 ? 0.404 -1.893 6.742 1.00 95.12 94 GLU A C 1
ATOM 703 O O . GLU A 1 94 ? 0.601 -3.039 6.331 1.00 95.12 94 GLU A O 1
ATOM 708 N N . LEU A 1 95 ? 0.116 -0.888 5.915 1.00 96.62 95 LEU A N 1
ATOM 709 C CA . LEU A 1 95 ? 0.212 -1.009 4.468 1.00 96.62 95 LEU A CA 1
ATOM 710 C C . LEU A 1 95 ? 1.666 -0.789 4.050 1.00 96.62 95 LEU A C 1
ATOM 712 O O . LEU A 1 95 ? 2.233 0.286 4.254 1.00 96.62 95 LEU A O 1
ATOM 716 N N . LEU A 1 96 ? 2.234 -1.809 3.415 1.00 94.69 96 LEU A N 1
ATOM 717 C CA . LEU A 1 96 ? 3.566 -1.788 2.835 1.00 94.69 96 LEU A CA 1
ATOM 718 C C . LEU A 1 96 ? 3.451 -1.680 1.319 1.00 94.69 96 LEU A C 1
ATOM 720 O O . LEU A 1 96 ? 2.866 -2.545 0.661 1.00 94.69 96 LEU A O 1
ATOM 724 N N . VAL A 1 97 ? 4.028 -0.617 0.768 1.00 92.56 97 VAL A N 1
ATOM 725 C CA . VAL A 1 97 ? 4.064 -0.361 -0.672 1.00 92.56 97 VAL A CA 1
ATOM 726 C C . VAL A 1 97 ? 5.509 -0.437 -1.120 1.00 92.56 97 VAL A C 1
ATOM 728 O O . VAL A 1 97 ? 6.319 0.369 -0.677 1.00 92.56 97 VAL A O 1
ATOM 731 N N . VAL A 1 98 ? 5.853 -1.395 -1.978 1.00 88.88 98 VAL A N 1
ATOM 732 C CA . VAL A 1 98 ? 7.179 -1.408 -2.603 1.00 88.88 98 VAL A CA 1
ATOM 733 C C . VAL A 1 98 ? 7.292 -0.174 -3.494 1.00 88.88 98 VAL A C 1
ATOM 735 O O . VAL A 1 98 ? 6.395 0.067 -4.290 1.00 88.88 98 VAL A O 1
ATOM 738 N N . THR A 1 99 ? 8.367 0.598 -3.340 1.00 87.62 99 THR A N 1
ATOM 739 C CA . THR A 1 99 ? 8.575 1.862 -4.075 1.00 87.62 99 THR A CA 1
ATOM 740 C C . THR A 1 99 ? 9.704 1.788 -5.099 1.00 87.62 99 THR A C 1
ATOM 742 O O . THR A 1 99 ? 10.005 2.766 -5.775 1.00 87.62 99 THR A O 1
ATOM 745 N N . GLY A 1 100 ? 10.360 0.631 -5.217 1.00 81.38 100 GLY A N 1
ATOM 746 C CA . GLY A 1 100 ? 11.467 0.426 -6.141 1.00 81.38 100 GLY A CA 1
ATOM 747 C C . GLY A 1 100 ? 11.841 -1.044 -6.303 1.00 81.38 100 GLY A C 1
ATOM 748 O O . GLY A 1 100 ? 11.400 -1.909 -5.553 1.00 81.38 100 GLY A O 1
ATOM 749 N N . ARG A 1 101 ? 12.699 -1.347 -7.285 1.00 76.56 101 ARG A N 1
ATOM 750 C CA . ARG A 1 101 ? 13.047 -2.727 -7.695 1.00 76.56 101 ARG A CA 1
ATOM 751 C C . ARG A 1 101 ? 13.756 -3.586 -6.643 1.00 76.56 101 ARG A C 1
ATOM 753 O O . ARG A 1 101 ? 13.892 -4.789 -6.861 1.00 76.56 101 ARG A O 1
ATOM 760 N N . GLY A 1 102 ? 14.235 -2.992 -5.554 1.00 76.25 102 GLY A N 1
ATOM 761 C CA . GLY A 1 102 ? 15.021 -3.708 -4.555 1.00 76.25 102 GLY A CA 1
ATOM 762 C C . GLY A 1 102 ? 16.282 -4.368 -5.123 1.00 76.25 102 GLY A C 1
ATOM 763 O O . GLY A 1 102 ? 16.773 -4.031 -6.201 1.00 76.25 102 GLY A O 1
ATOM 764 N N . GLY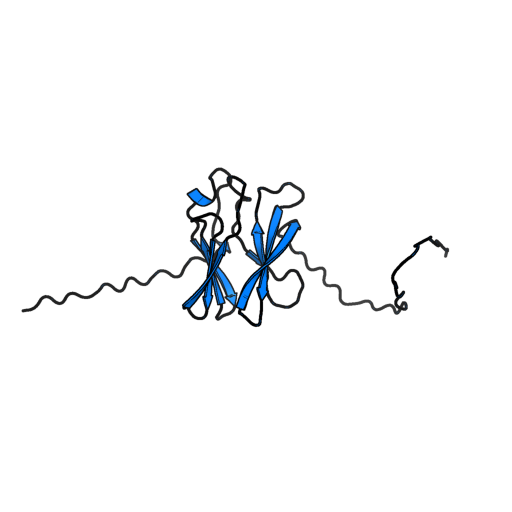 A 1 103 ? 16.823 -5.316 -4.366 1.00 74.75 103 GLY A N 1
ATOM 765 C CA . GLY A 1 103 ? 17.969 -6.142 -4.731 1.00 74.75 103 GLY A CA 1
ATOM 766 C C . GLY A 1 103 ? 18.059 -7.377 -3.835 1.00 74.75 103 GLY A C 1
ATOM 767 O O . GLY A 1 103 ? 17.131 -7.695 -3.095 1.00 74.75 103 GLY A O 1
ATOM 768 N N . SER A 1 104 ? 19.197 -8.075 -3.845 1.00 76.38 104 SER A N 1
ATOM 769 C CA . SER A 1 104 ? 19.385 -9.304 -3.049 1.00 76.38 104 SER A CA 1
ATOM 770 C C . SER A 1 104 ? 19.177 -9.112 -1.536 1.00 76.38 104 SER A C 1
ATOM 772 O O . SER A 1 104 ? 18.797 -10.057 -0.837 1.00 76.38 104 SER A O 1
ATOM 774 N N . GLY A 1 105 ? 19.402 -7.892 -1.038 1.00 78.56 105 GLY A N 1
ATOM 775 C CA . GLY A 1 105 ? 19.215 -7.509 0.361 1.00 78.56 105 GLY A CA 1
ATOM 776 C C . GLY A 1 105 ? 17.766 -7.226 0.772 1.00 78.56 105 GLY A C 1
ATOM 777 O O . GLY A 1 105 ? 17.481 -7.250 1.965 1.00 78.56 105 GLY A O 1
ATOM 778 N N . GLY A 1 106 ? 16.854 -6.996 -0.177 1.00 85.19 106 GLY A N 1
ATOM 779 C CA . GLY A 1 106 ? 15.477 -6.597 0.114 1.00 85.19 106 GLY A CA 1
ATOM 780 C C . GLY A 1 106 ? 14.937 -5.533 -0.835 1.00 85.19 106 GLY A C 1
ATOM 781 O O . GLY A 1 106 ? 15.581 -5.152 -1.813 1.00 85.19 106 GLY A O 1
ATOM 782 N N . GLU A 1 107 ? 13.738 -5.066 -0.528 1.00 86.94 107 GLU A N 1
ATOM 783 C CA . GLU A 1 107 ? 12.960 -4.111 -1.305 1.00 86.94 107 GLU A CA 1
ATOM 784 C C . GLU A 1 107 ? 12.758 -2.843 -0.456 1.00 86.94 107 GLU A C 1
ATOM 786 O O . GLU A 1 107 ? 12.483 -2.956 0.745 1.00 86.94 107 GLU 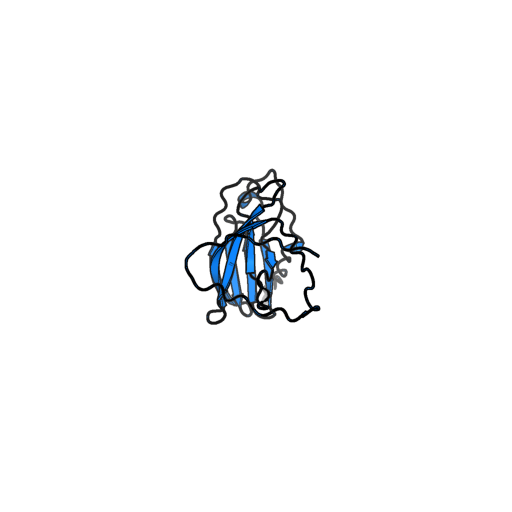A O 1
ATOM 791 N N . PRO A 1 108 ? 12.929 -1.637 -1.028 1.00 88.88 108 PRO A N 1
ATOM 792 C CA . PRO A 1 108 ? 12.496 -0.413 -0.371 1.00 88.88 108 PRO A CA 1
ATOM 793 C C . PRO A 1 108 ? 10.966 -0.374 -0.353 1.00 88.88 108 PRO A C 1
ATOM 795 O O . PRO A 1 108 ? 10.314 -0.679 -1.355 1.00 88.88 108 PRO A O 1
ATOM 798 N N . MET A 1 109 ? 10.402 -0.016 0.792 1.00 91.31 109 MET A N 1
ATOM 799 C CA . MET A 1 109 ? 8.966 0.030 1.012 1.00 91.31 109 MET A CA 1
ATOM 800 C C . MET A 1 109 ? 8.582 1.312 1.737 1.00 91.31 109 MET A C 1
ATOM 802 O O . MET A 1 109 ? 9.175 1.647 2.759 1.00 91.31 109 MET A O 1
ATOM 806 N N . ALA A 1 110 ? 7.549 1.993 1.257 1.00 94.12 110 ALA A N 1
ATOM 807 C CA . ALA A 1 110 ? 6.853 2.994 2.047 1.00 94.12 110 ALA A CA 1
ATOM 808 C C . ALA A 1 110 ? 5.924 2.300 3.047 1.00 94.12 110 ALA A C 1
ATOM 810 O O . ALA A 1 110 ? 5.236 1.330 2.710 1.00 94.12 110 ALA A O 1
ATOM 811 N N . VAL A 1 111 ? 5.891 2.823 4.270 1.00 96.19 111 VAL A N 1
ATOM 812 C CA . VAL A 1 111 ? 5.040 2.338 5.356 1.00 96.19 111 VAL A CA 1
ATOM 813 C C . VAL A 1 111 ? 3.912 3.332 5.578 1.00 96.19 111 VAL A C 1
ATOM 815 O O . VAL A 1 111 ? 4.142 4.521 5.817 1.00 96.19 111 VAL A O 1
ATOM 818 N N . TRP A 1 112 ? 2.684 2.831 5.544 1.00 97.75 112 TRP A N 1
ATOM 819 C CA . TRP A 1 112 ? 1.479 3.588 5.846 1.00 97.75 112 TRP A CA 1
ATOM 820 C C . TRP A 1 112 ? 0.769 2.959 7.042 1.00 97.75 112 TRP A C 1
ATOM 822 O O . TRP A 1 112 ? 0.414 1.781 7.014 1.00 97.75 112 TRP A O 1
ATOM 832 N N . ARG A 1 113 ? 0.541 3.757 8.085 1.00 96.62 113 ARG A N 1
ATOM 833 C CA . ARG A 1 113 ? -0.130 3.324 9.317 1.00 96.62 113 ARG A CA 1
ATOM 834 C C . ARG A 1 113 ? -1.593 3.711 9.305 1.00 96.62 113 ARG A C 1
ATOM 836 O O . ARG A 1 113 ? -1.929 4.817 8.878 1.00 96.62 113 ARG A O 1
ATOM 843 N N . LEU A 1 114 ? -2.447 2.831 9.817 1.00 95.38 114 LEU A N 1
ATOM 844 C CA . LEU A 1 114 ? -3.837 3.162 10.090 1.00 95.38 114 LEU A CA 1
ATOM 845 C C . LEU A 1 114 ? -3.912 3.986 11.382 1.00 95.38 114 LEU A C 1
ATOM 847 O O . LEU A 1 114 ? -3.541 3.522 12.451 1.00 95.38 114 LEU A O 1
ATOM 851 N N . ALA A 1 115 ? -4.398 5.218 11.293 1.00 90.81 115 ALA A N 1
ATOM 852 C CA . ALA A 1 115 ? -4.670 6.038 12.464 1.00 90.81 115 ALA A CA 1
ATOM 853 C C . ALA A 1 115 ? -6.029 5.646 13.062 1.00 90.81 115 ALA A C 1
ATOM 855 O O . ALA A 1 115 ? -7.072 5.974 12.493 1.00 90.81 115 ALA A O 1
ATOM 856 N N . ASP A 1 116 ? -6.033 4.984 14.219 1.00 79.94 116 ASP A N 1
ATOM 857 C CA . ASP A 1 116 ? -7.233 4.384 14.825 1.00 79.94 116 ASP A CA 1
ATOM 858 C C . ASP A 1 116 ? -8.429 5.325 14.957 1.00 79.94 116 ASP A C 1
ATOM 860 O O . ASP A 1 116 ? -9.565 4.952 14.657 1.00 79.94 116 ASP A O 1
ATOM 864 N N . GLN A 1 117 ? -8.186 6.569 15.368 1.00 81.88 117 GLN A N 1
ATOM 865 C CA . GLN A 1 117 ? -9.252 7.538 15.626 1.00 81.88 117 GLN A CA 1
ATOM 866 C C . GLN A 1 117 ? -9.991 7.961 14.352 1.00 81.88 117 GLN A C 1
ATOM 868 O O . GLN A 1 117 ? -11.194 8.215 14.380 1.00 81.88 117 GLN A O 1
ATOM 873 N N . THR A 1 118 ? -9.281 8.045 13.228 1.00 84.62 118 THR A N 1
ATOM 874 C CA . THR A 1 118 ? -9.834 8.522 11.954 1.00 84.62 118 THR A CA 1
ATOM 875 C C . THR A 1 118 ? -10.106 7.376 10.979 1.00 84.62 118 THR A C 1
ATOM 877 O O . THR A 1 118 ? -10.875 7.546 10.031 1.00 84.62 118 THR A O 1
ATOM 880 N N . GLN A 1 119 ? -9.521 6.199 11.229 1.00 88.19 119 GLN A N 1
ATOM 881 C CA . GLN A 1 119 ? -9.392 5.077 10.296 1.00 88.19 119 GLN A CA 1
ATOM 882 C C . GLN A 1 119 ? -8.893 5.545 8.922 1.00 88.19 119 GLN A C 1
ATOM 884 O O . GLN A 1 119 ? -9.424 5.168 7.874 1.00 88.19 119 GLN A O 1
ATOM 889 N N . GLN A 1 120 ? -7.914 6.442 8.945 1.00 93.31 120 GLN A N 1
ATOM 890 C CA . GLN A 1 120 ? -7.229 6.936 7.760 1.00 93.31 120 GLN A CA 1
ATOM 891 C C . GLN A 1 120 ? -5.805 6.407 7.759 1.00 93.31 120 GLN A C 1
ATOM 893 O O . GLN A 1 120 ? -5.178 6.303 8.811 1.00 93.31 120 GLN A O 1
ATOM 898 N N . PHE A 1 121 ? -5.294 6.098 6.577 1.00 96.69 121 PHE A N 1
ATOM 899 C CA . PHE A 1 121 ? -3.896 5.756 6.402 1.00 96.69 121 PHE A CA 1
ATOM 900 C C . PHE A 1 121 ? -3.056 7.029 6.340 1.00 96.69 121 PHE A C 1
ATOM 902 O O . PHE A 1 121 ? -3.371 7.977 5.614 1.00 96.69 121 PHE A O 1
ATOM 909 N N . VAL A 1 122 ? -1.966 7.044 7.096 1.00 96.31 122 VAL A N 1
ATOM 910 C CA . VAL A 1 122 ? -1.002 8.143 7.142 1.00 96.31 122 VAL A CA 1
ATOM 911 C C . VAL A 1 122 ? 0.379 7.588 6.820 1.00 96.31 122 VAL A C 1
ATOM 913 O O . VAL A 1 122 ? 0.776 6.555 7.361 1.00 96.31 122 VAL A O 1
ATOM 916 N N . ARG A 1 123 ? 1.117 8.265 5.933 1.00 96.19 123 ARG A N 1
ATOM 917 C CA . ARG A 1 123 ? 2.484 7.870 5.575 1.00 96.19 123 ARG A CA 1
ATOM 918 C C . ARG A 1 123 ? 3.377 8.017 6.805 1.00 96.19 123 ARG A C 1
ATOM 920 O O . ARG A 1 123 ? 3.553 9.124 7.308 1.00 96.19 123 ARG A O 1
ATOM 927 N N . ALA A 1 124 ? 3.905 6.900 7.290 1.00 95.88 124 ALA A N 1
ATOM 928 C CA . ALA A 1 124 ? 4.659 6.814 8.537 1.00 95.88 124 ALA A CA 1
ATOM 929 C C . ALA A 1 124 ? 6.177 6.824 8.317 1.00 95.88 124 ALA A C 1
ATOM 931 O O . ALA A 1 124 ? 6.929 7.138 9.236 1.00 95.88 124 ALA A O 1
ATOM 932 N N . GLY A 1 125 ? 6.631 6.512 7.103 1.00 95.19 125 GLY A N 1
ATOM 933 C CA . GLY A 1 125 ? 8.042 6.534 6.745 1.00 95.19 125 GLY A CA 1
ATOM 934 C C . GLY A 1 125 ? 8.373 5.483 5.701 1.00 95.19 125 GLY A C 1
ATOM 935 O O . GLY A 1 125 ? 7.518 5.088 4.909 1.00 95.19 125 GLY A O 1
ATOM 936 N N . ASP A 1 126 ? 9.620 5.035 5.732 1.00 93.94 126 ASP A N 1
ATOM 937 C CA . ASP A 1 126 ? 10.196 4.117 4.762 1.00 93.94 126 ASP A CA 1
ATOM 938 C C . ASP A 1 126 ? 10.931 2.986 5.503 1.00 93.94 126 ASP A C 1
ATOM 940 O O . ASP A 1 126 ? 11.547 3.202 6.550 1.00 93.94 126 ASP A O 1
ATOM 944 N N . LEU A 1 127 ? 10.866 1.775 4.959 1.00 90.94 127 LEU A N 1
ATOM 945 C CA . LEU A 1 127 ? 11.512 0.565 5.457 1.00 90.94 127 LEU A CA 1
ATOM 946 C C . LEU A 1 127 ? 12.273 -0.111 4.313 1.00 90.94 127 LEU A C 1
ATOM 948 O O . LEU A 1 127 ? 11.896 -0.020 3.149 1.00 90.94 127 LEU A O 1
ATOM 952 N N . PHE A 1 128 ? 13.353 -0.815 4.639 1.00 88.44 128 PHE A N 1
ATOM 953 C CA . PHE A 1 128 ? 14.063 -1.667 3.693 1.00 88.44 128 PHE A CA 1
ATOM 954 C C . PHE A 1 128 ? 14.165 -3.075 4.262 1.00 88.44 128 PHE A C 1
ATOM 956 O O . PHE A 1 128 ? 14.603 -3.260 5.398 1.00 88.44 128 PHE A O 1
ATOM 963 N N . GLY A 1 129 ? 13.787 -4.076 3.475 1.00 86.12 129 GLY A N 1
ATOM 964 C CA . GLY A 1 129 ? 13.890 -5.458 3.917 1.00 86.12 129 GLY A CA 1
ATOM 965 C C . GLY A 1 129 ? 13.223 -6.433 2.971 1.00 86.12 129 GLY A C 1
ATOM 966 O O . GLY A 1 129 ? 12.743 -6.075 1.901 1.00 86.12 129 GLY A O 1
ATOM 967 N N . LYS A 1 130 ? 13.205 -7.702 3.364 1.00 84.38 130 LYS A N 1
ATOM 968 C CA . LYS A 1 130 ? 12.395 -8.705 2.677 1.00 84.38 130 LYS A CA 1
ATOM 969 C C . LYS A 1 130 ? 10.999 -8.681 3.274 1.00 84.38 130 LYS A C 1
ATOM 971 O O . LYS A 1 130 ? 10.861 -8.587 4.487 1.00 84.38 130 LYS A O 1
ATOM 976 N N . ARG A 1 131 ? 9.985 -8.920 2.449 1.00 75.94 131 ARG A N 1
ATOM 977 C CA . ARG A 1 131 ? 8.594 -9.127 2.894 1.00 75.94 131 ARG A CA 1
ATOM 978 C C . ARG A 1 131 ? 8.364 -10.463 3.626 1.00 75.94 131 ARG A C 1
ATOM 980 O O . ARG A 1 131 ? 7.236 -10.906 3.791 1.00 75.94 131 ARG A O 1
ATOM 987 N N . LEU A 1 132 ? 9.447 -11.120 4.048 1.00 69.12 132 LEU A N 1
ATOM 988 C CA . LEU A 1 132 ? 9.442 -12.304 4.899 1.00 69.12 132 LEU A CA 1
ATOM 989 C C . LEU A 1 132 ? 9.669 -11.839 6.336 1.00 69.12 132 LEU A C 1
ATOM 991 O O . LEU A 1 132 ? 10.804 -11.776 6.813 1.00 69.12 132 LEU A O 1
ATOM 995 N N . PHE A 1 133 ? 8.580 -11.482 7.006 1.00 60.25 133 PHE A N 1
ATOM 996 C CA . PHE A 1 133 ? 8.606 -11.071 8.402 1.00 60.25 133 PHE A CA 1
ATOM 997 C C . PHE A 1 133 ? 8.593 -12.326 9.281 1.00 60.25 133 PHE A C 1
ATOM 999 O O . PHE A 1 133 ? 7.543 -12.871 9.619 1.00 60.25 133 PHE A O 1
ATOM 1006 N N . TYR A 1 134 ? 9.784 -12.841 9.595 1.00 47.72 134 TYR A N 1
ATOM 1007 C CA . TYR A 1 134 ? 9.927 -13.955 10.528 1.00 47.72 134 TYR A CA 1
ATOM 1008 C C . TYR A 1 134 ? 9.692 -13.456 11.952 1.00 47.72 134 TYR A C 1
ATOM 1010 O O . TYR A 1 134 ? 10.471 -12.657 12.468 1.00 47.72 134 TYR A O 1
ATOM 1018 N N . ARG A 1 135 ? 8.653 -13.974 12.610 1.00 45.41 135 ARG A N 1
ATOM 1019 C CA . ARG A 1 135 ? 8.533 -13.880 14.066 1.00 45.41 135 ARG A CA 1
ATOM 1020 C C . ARG A 1 135 ? 9.443 -14.932 14.683 1.00 45.41 135 ARG A C 1
ATOM 1022 O O . ARG A 1 135 ? 9.201 -16.128 14.530 1.00 45.41 135 ARG A O 1
ATOM 1029 N N . THR A 1 136 ? 10.477 -14.508 15.394 1.00 38.00 136 THR A N 1
ATOM 1030 C CA . THR A 1 136 ? 11.090 -15.364 16.411 1.00 38.00 136 THR A CA 1
ATOM 1031 C C . THR A 1 136 ? 10.172 -15.337 17.630 1.00 38.00 136 THR A C 1
ATOM 1033 O O . THR A 1 136 ? 9.950 -14.254 18.171 1.00 38.00 136 THR A O 1
ATOM 1036 N N . PRO A 1 137 ? 9.607 -16.472 18.075 1.00 38.34 137 PRO A N 1
ATOM 1037 C CA . PRO A 1 137 ? 8.872 -16.512 19.328 1.00 38.34 137 PRO A CA 1
ATOM 1038 C C . PRO A 1 137 ? 9.862 -16.323 20.482 1.00 38.34 137 PRO A C 1
ATOM 1040 O O . PRO A 1 137 ? 10.425 -17.289 20.990 1.00 38.34 137 PRO A O 1
ATOM 1043 N N . GLU A 1 138 ? 10.112 -15.086 20.902 1.00 45.03 138 GLU A N 1
ATOM 1044 C CA . GLU A 1 138 ? 10.786 -14.841 22.174 1.00 45.03 138 GLU A CA 1
ATOM 1045 C C . GLU A 1 138 ? 9.751 -14.731 23.289 1.00 45.03 138 GLU A C 1
ATOM 1047 O O . GLU A 1 138 ? 9.268 -13.660 23.637 1.00 45.03 138 GLU A O 1
ATOM 1052 N N . ALA A 1 139 ? 9.440 -15.879 23.887 1.00 39.34 139 ALA A N 1
ATOM 1053 C CA . ALA A 1 139 ? 8.912 -15.936 25.240 1.00 39.34 139 ALA A CA 1
ATOM 1054 C C . ALA A 1 139 ? 9.379 -17.225 25.920 1.00 39.34 139 ALA A C 1
ATOM 1056 O O . ALA A 1 139 ? 8.657 -18.211 25.927 1.00 39.34 139 ALA A O 1
ATOM 1057 N N . SER A 1 140 ? 10.597 -17.210 26.479 1.00 39.50 140 SER A N 1
ATOM 1058 C CA . SER A 1 140 ? 10.889 -17.717 27.833 1.00 39.50 140 SER A CA 1
ATOM 1059 C C . SER A 1 140 ? 12.392 -17.908 28.047 1.00 39.50 140 SER A C 1
ATOM 1061 O O . SER A 1 140 ? 12.958 -18.942 27.700 1.00 39.50 140 SER A O 1
ATOM 1063 N N . SER A 1 141 ? 13.028 -16.928 28.686 1.00 37.50 141 SER A N 1
ATOM 1064 C CA . SER A 1 141 ? 13.954 -17.146 29.804 1.00 37.50 141 SER A CA 1
ATOM 1065 C C . SER A 1 141 ? 14.284 -15.794 30.418 1.00 37.50 141 SER A C 1
ATOM 1067 O O . SER A 1 141 ? 15.316 -15.184 30.149 1.00 37.50 141 SER A O 1
ATOM 1069 N N . ALA A 1 142 ? 13.394 -15.344 31.301 1.00 36.75 142 ALA A N 1
ATOM 1070 C CA . ALA A 1 142 ? 13.790 -14.476 32.390 1.00 36.75 142 ALA A CA 1
ATOM 1071 C C . ALA A 1 142 ? 14.819 -15.236 33.247 1.00 36.75 142 ALA A C 1
ATOM 1073 O O . ALA A 1 142 ? 14.471 -15.930 34.195 1.00 36.75 142 ALA A O 1
ATOM 1074 N N . THR A 1 143 ? 16.102 -15.122 32.907 1.00 35.19 143 THR A N 1
ATOM 1075 C CA . THR A 1 143 ? 17.132 -15.129 33.942 1.00 35.19 143 THR A CA 1
ATOM 1076 C C . THR A 1 143 ? 17.252 -13.690 34.389 1.00 35.19 143 THR A C 1
ATOM 1078 O O . THR A 1 143 ? 17.735 -12.837 33.649 1.00 35.19 143 THR A O 1
ATOM 1081 N N . THR A 1 144 ? 16.762 -13.424 35.594 1.00 44.66 144 THR A N 1
ATOM 1082 C CA . THR A 1 144 ? 16.933 -12.173 36.322 1.00 44.66 144 THR A CA 1
ATOM 1083 C C . THR A 1 144 ? 18.377 -11.696 36.202 1.00 44.66 144 THR A C 1
ATOM 1085 O O . THR A 1 144 ? 19.275 -12.181 36.889 1.00 44.66 144 THR A O 1
ATOM 1088 N N . ARG A 1 145 ? 18.616 -10.721 35.331 1.00 34.31 145 ARG A N 1
ATOM 1089 C CA . ARG A 1 145 ? 19.790 -9.868 35.421 1.00 34.31 145 ARG A CA 1
ATOM 1090 C C . ARG A 1 145 ? 19.290 -8.442 35.272 1.00 34.31 145 ARG A C 1
ATOM 1092 O O . ARG A 1 145 ? 18.865 -8.021 34.206 1.00 34.31 145 ARG A O 1
ATOM 1099 N N . THR A 1 146 ? 19.239 -7.791 36.427 1.00 37.44 146 THR A N 1
ATOM 1100 C CA . THR A 1 146 ? 18.987 -6.378 36.700 1.00 37.44 146 THR A CA 1
ATOM 1101 C C . THR A 1 146 ? 19.084 -5.471 35.465 1.00 37.44 146 THR A C 1
ATOM 1103 O O . THR A 1 146 ? 20.115 -5.497 34.792 1.00 37.44 146 THR A O 1
ATOM 1106 N N . PRO A 1 147 ? 18.080 -4.617 35.184 1.00 35.12 147 PRO A N 1
ATOM 1107 C CA . PRO A 1 147 ? 18.142 -3.714 34.044 1.00 35.12 147 PRO A CA 1
ATOM 1108 C C . PRO A 1 147 ? 19.274 -2.704 34.251 1.00 35.12 147 PRO A C 1
ATOM 1110 O O . PRO A 1 147 ? 19.236 -1.881 35.170 1.00 35.12 147 PRO A O 1
ATOM 1113 N N . ALA A 1 148 ? 20.281 -2.740 33.378 1.00 34.53 148 ALA A N 1
ATOM 1114 C CA . ALA A 1 148 ? 21.196 -1.622 33.229 1.00 34.53 148 ALA A CA 1
ATOM 1115 C C . ALA A 1 148 ? 20.399 -0.461 32.619 1.00 34.53 148 ALA A C 1
ATOM 1117 O O . ALA A 1 148 ? 20.090 -0.438 31.430 1.00 34.53 148 ALA A O 1
ATOM 1118 N N . ARG A 1 149 ? 20.015 0.493 33.469 1.00 38.25 149 ARG A N 1
ATOM 1119 C CA . ARG A 1 149 ? 19.484 1.791 33.052 1.00 38.25 149 ARG A CA 1
ATOM 1120 C C . ARG A 1 149 ? 20.537 2.500 32.197 1.00 38.25 149 ARG A C 1
ATOM 1122 O O . ARG A 1 149 ? 21.474 3.073 32.746 1.00 38.25 149 ARG A O 1
ATOM 1129 N N . CYS A 1 150 ? 20.364 2.540 30.882 1.00 28.27 150 CYS A N 1
ATOM 1130 C CA . CYS A 1 150 ? 21.081 3.503 30.051 1.00 28.27 150 CYS A CA 1
ATOM 1131 C C . CYS A 1 150 ? 20.356 4.852 30.137 1.00 28.27 150 CYS A C 1
ATOM 1133 O O . CYS A 1 150 ? 19.436 5.141 29.377 1.00 28.27 150 CYS A O 1
ATOM 1135 N N . ARG A 1 151 ? 20.746 5.672 31.123 1.00 34.50 151 ARG A N 1
ATOM 1136 C CA . ARG A 1 151 ? 20.492 7.118 31.093 1.00 34.50 151 ARG A CA 1
ATOM 1137 C C . ARG A 1 151 ? 21.396 7.756 30.035 1.00 34.50 151 ARG A C 1
ATOM 1139 O O . ARG A 1 151 ? 22.503 7.286 29.792 1.00 34.50 151 ARG A O 1
ATOM 1146 N N . ALA A 1 152 ? 20.891 8.824 29.431 1.00 35.72 152 ALA A N 1
ATOM 1147 C CA . ALA A 1 152 ? 21.568 9.636 28.434 1.00 35.72 152 ALA A CA 1
ATOM 1148 C C . ALA A 1 152 ? 23.006 10.038 28.829 1.00 35.72 152 ALA A C 1
ATOM 1150 O O . ALA A 1 152 ? 23.274 10.354 29.985 1.00 35.72 152 ALA A O 1
ATOM 1151 N N . ALA A 1 153 ? 23.855 10.111 27.799 1.00 40.44 153 ALA A N 1
ATOM 1152 C CA . ALA A 1 153 ? 25.217 10.649 27.754 1.00 40.44 153 ALA A CA 1
ATOM 1153 C C . ALA A 1 153 ? 26.342 9.848 28.457 1.00 40.44 153 ALA A C 1
ATOM 1155 O O . ALA A 1 153 ? 26.399 9.728 29.674 1.00 40.44 153 ALA A O 1
ATOM 1156 N N . SER A 1 154 ? 27.338 9.485 27.634 1.00 39.62 154 SER A N 1
ATOM 1157 C CA . SER A 1 154 ? 28.729 9.104 27.960 1.00 39.62 154 SER A CA 1
ATOM 1158 C C . SER A 1 154 ? 29.067 7.610 28.124 1.00 39.62 154 SER A C 1
ATOM 1160 O O . SER A 1 154 ? 28.777 6.991 29.136 1.00 39.62 154 SER A O 1
ATOM 1162 N N . ARG A 1 155 ? 29.839 7.117 27.136 1.00 37.94 155 ARG A N 1
ATOM 1163 C CA . ARG A 1 155 ? 30.836 6.019 27.168 1.00 37.94 155 ARG A CA 1
ATOM 1164 C C . ARG A 1 155 ? 30.377 4.632 27.650 1.00 37.94 155 ARG A C 1
ATOM 1166 O O . ARG A 1 155 ? 30.338 4.359 28.841 1.00 37.94 155 ARG A O 1
ATOM 1173 N N . CYS A 1 156 ? 30.280 3.683 26.717 1.00 28.45 156 CYS A N 1
ATOM 1174 C CA . CYS A 1 156 ? 30.515 2.269 27.021 1.00 28.45 156 CYS A CA 1
ATOM 1175 C C . CYS A 1 156 ? 32.004 1.949 26.784 1.00 28.45 156 CYS A C 1
ATOM 1177 O O . CYS A 1 156 ? 32.435 1.814 25.642 1.00 28.45 156 CYS A O 1
ATOM 1179 N N . ILE A 1 157 ? 32.796 1.864 27.860 1.00 36.09 157 ILE A N 1
ATOM 1180 C CA . ILE A 1 157 ? 34.126 1.226 27.881 1.00 36.09 157 ILE A CA 1
ATOM 1181 C C . ILE A 1 157 ? 33.963 -0.126 28.590 1.00 36.09 157 ILE A C 1
ATOM 1183 O O . ILE A 1 157 ? 33.221 -0.225 29.563 1.00 36.09 157 ILE A O 1
ATOM 1187 N N . GLY A 1 158 ? 34.593 -1.161 28.027 1.00 36.03 158 GLY A N 1
ATOM 1188 C CA . GLY A 1 158 ? 34.297 -2.575 28.263 1.00 36.03 158 GLY A CA 1
ATOM 1189 C C . GLY A 1 158 ? 34.680 -3.178 29.617 1.00 36.03 158 GLY A C 1
ATOM 1190 O O . GLY A 1 158 ? 35.142 -2.515 30.537 1.00 36.03 158 GLY A O 1
ATOM 1191 N N . GLY A 1 159 ? 34.509 -4.498 29.691 1.00 32.12 159 GLY A N 1
ATOM 1192 C CA . GLY A 1 159 ? 34.910 -5.315 30.830 1.00 32.12 159 GLY A CA 1
ATOM 1193 C C . GLY A 1 159 ? 34.642 -6.789 30.562 1.00 32.12 159 GLY A C 1
ATOM 1194 O O . GLY A 1 159 ? 33.596 -7.314 30.921 1.00 32.12 159 GLY A O 1
ATOM 1195 N N . ARG A 1 160 ? 35.586 -7.453 29.888 1.00 42.50 160 ARG A N 1
ATOM 1196 C CA . ARG A 1 160 ? 35.670 -8.914 29.832 1.00 42.50 160 ARG A CA 1
ATOM 1197 C C . ARG A 1 160 ? 36.168 -9.368 31.208 1.00 42.50 160 ARG A C 1
ATOM 1199 O O . ARG A 1 160 ? 37.255 -8.963 31.615 1.00 42.50 160 ARG A O 1
ATOM 1206 N N . THR A 1 161 ? 35.408 -10.190 31.925 1.00 37.31 161 THR A N 1
ATOM 1207 C CA . THR A 1 161 ? 35.920 -10.889 33.111 1.00 37.31 161 THR A CA 1
ATOM 1208 C C . THR A 1 161 ? 35.445 -12.335 33.095 1.00 37.31 161 THR A C 1
ATOM 1210 O O . THR A 1 161 ? 34.275 -12.638 32.893 1.00 37.31 161 THR A O 1
ATOM 1213 N N . THR A 1 162 ? 36.446 -13.190 33.222 1.00 42.66 162 THR A N 1
ATOM 1214 C CA . THR A 1 162 ? 36.512 -14.649 33.207 1.00 42.66 162 THR A CA 1
ATOM 1215 C C . THR A 1 162 ? 35.539 -15.367 34.143 1.00 42.66 162 THR A C 1
ATOM 1217 O O . THR A 1 162 ? 35.413 -14.981 35.307 1.00 42.66 162 THR A O 1
ATOM 1220 N N . ARG A 1 163 ? 35.044 -16.526 33.700 1.00 35.78 163 ARG A N 1
ATOM 1221 C CA . ARG A 1 163 ? 35.358 -17.807 34.347 1.00 35.78 163 ARG A CA 1
ATOM 1222 C C . ARG A 1 163 ? 35.300 -18.942 33.338 1.00 35.78 163 ARG A C 1
ATOM 1224 O O . ARG A 1 163 ? 34.439 -18.852 32.439 1.00 35.78 163 ARG A O 1
#

Radius of gyration: 22.91 Å; Cα contacts (8 Å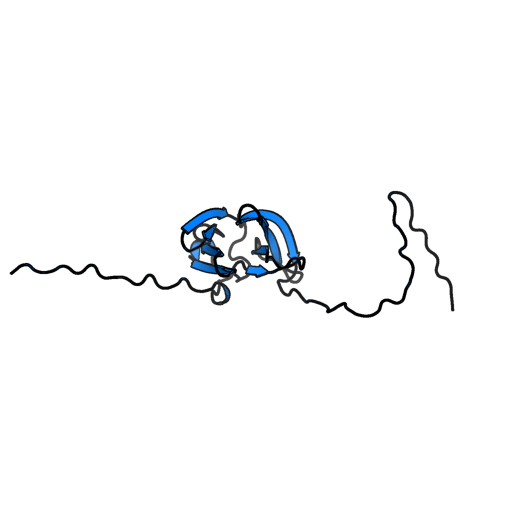, |Δi|>4): 274; chains: 1; bounding box: 86×28×62 Å

Organism: NCBI:txid1858794

Foldseek 3Di:
DDDDDDPPPPPPPDFAAQVPDWFDQQAALLVSFDWHWADQDPFWIWTFTVVPHTWTWIGGNNDTDDIDGDAADEGRAQRGDWYWADQPPPSGTWIWGFRHNADPFFTKTFTWGQDVVRRDTDGPGIDGGHPPRDDDPPDDDPPDDDDPDPDDDDDDDDDDDDD

pLDDT: mean 75.11, std 22.22, range [28.27, 97.75]

Solvent-accessible surface area (backbone atoms only — not comparable to full-atom values): 10385 Å² total; per-residue (Å²): 138,83,84,81,83,75,83,81,79,74,75,76,73,78,70,48,54,36,95,76,52,83,47,59,55,88,43,44,48,50,80,64,61,47,68,24,30,49,75,79,54,99,50,36,32,33,43,39,28,13,79,55,47,50,28,40,35,36,26,48,80,81,41,82,63,60,70,53,70,51,85,61,86,45,70,14,34,73,33,65,66,62,46,74,46,57,84,83,76,82,82,64,53,24,42,39,34,72,42,30,62,48,57,98,82,25,32,41,24,40,35,28,36,64,39,80,94,76,71,40,77,42,84,72,49,75,48,76,37,60,96,73,82,78,80,76,87,85,81,87,78,90,70,91,67,81,84,81,79,83,68,85,84,84,83,93,76,89,83,92,78,88,131

Secondary structure (DSSP, 8-state):
---PPPP-----PPPPBGGG----TTS-GGGG--EEEEE-SSSEEEEEE-SSTTEEEEEETTEEEEEEE----STT-SS---EEE-SSSSSSPEEEEE-S--BTTBEEEEEEEEETTTTEEEEEEEEEE-S--------------------SSS---------

Nearest PDB structures (foldseek):
  4fpf-assembly1_A  TM=5.591E-01  e=8.687E-02  Streptococcus pneumoniae
  8qcb-assembly1_C  TM=6.160E-01  e=1.575E+00  Saccharomyces cerevisiae
  6tm5-assembly1_A  TM=4.551E-01  e=2.059E+00  Homo sapiens
  6rxt-assembly1_UD  TM=3.980E-01  e=3.163E+00  Thermochaetoides thermophila
  8t27-assembly1_A  TM=4.073E-01  e=5.409E+00  Porphyromonas gingivalis

Mean predicted aligned error: 13.28 Å